Protein AF-A0A3C2BZQ2-F1 (afdb_monomer)

pLDDT: mean 96.04, std 4.94, range [67.25, 98.25]

Foldseek 3Di:
DVPPPDDDDDDDPVPDDDDDDDDFDDQQDWDQDPVRDIDGHDSD

Structure (mmCIF, N/CA/C/O backbone):
data_AF-A0A3C2BZQ2-F1
#
_entry.id   AF-A0A3C2BZQ2-F1
#
loop_
_atom_site.group_PDB
_atom_site.id
_atom_site.type_symbol
_atom_site.label_atom_id
_atom_site.label_alt_id
_atom_site.label_comp_id
_atom_site.label_asym_id
_atom_site.label_entity_id
_atom_site.label_seq_id
_atom_site.pdbx_PDB_ins_code
_atom_site.Cartn_x
_atom_site.Cartn_y
_atom_site.Cartn_z
_atom_site.occupancy
_atom_site.B_iso_or_equiv
_atom_site.auth_seq_id
_atom_site.auth_comp_id
_atom_site.auth_asym_id
_atom_site.auth_atom_id
_atom_site.pdbx_PDB_model_num
ATOM 1 N N . MET A 1 1 ? 10.100 -0.485 -12.233 1.00 67.25 1 MET A N 1
ATOM 2 C CA . MET A 1 1 ? 10.360 0.788 -11.524 1.00 67.25 1 MET A CA 1
ATOM 3 C C . MET A 1 1 ? 11.704 1.404 -11.862 1.00 67.25 1 MET A C 1
ATOM 5 O O . MET A 1 1 ? 11.724 2.579 -12.175 1.00 67.25 1 MET A O 1
ATOM 9 N N . LEU A 1 2 ? 12.808 0.653 -11.824 1.00 91.62 2 LEU A N 1
ATOM 10 C CA . LEU A 1 2 ? 14.137 1.232 -12.066 1.00 91.62 2 LEU A CA 1
ATOM 11 C C . LEU A 1 2 ? 14.449 1.431 -13.555 1.00 91.62 2 LEU A C 1
ATOM 13 O O . LEU A 1 2 ? 14.926 2.489 -13.934 1.00 91.62 2 LEU A O 1
ATOM 17 N N . GLU A 1 3 ? 14.131 0.448 -14.399 1.00 93.62 3 GLU A N 1
ATOM 18 C CA . GLU A 1 3 ? 14.398 0.538 -15.841 1.00 93.62 3 GLU A CA 1
ATOM 19 C C . GLU A 1 3 ? 13.410 1.466 -16.568 1.00 93.62 3 GLU A C 1
ATOM 21 O O . GLU A 1 3 ? 13.820 2.358 -17.299 1.00 93.62 3 GLU A O 1
ATOM 26 N N . LEU A 1 4 ? 12.103 1.294 -16.326 1.00 96.19 4 LEU A N 1
ATOM 27 C CA . LEU A 1 4 ? 11.037 2.055 -17.002 1.00 96.19 4 LEU A CA 1
ATOM 28 C C . LEU A 1 4 ? 10.412 3.168 -16.146 1.00 96.19 4 LEU A C 1
ATOM 30 O O . LEU A 1 4 ? 9.408 3.753 -16.536 1.00 96.19 4 LEU A O 1
ATOM 34 N N . GLY A 1 5 ? 10.908 3.417 -14.932 1.00 96.88 5 GLY A N 1
ATOM 35 C CA . GLY A 1 5 ? 10.321 4.420 -14.030 1.00 96.88 5 GLY A CA 1
ATOM 36 C C . GLY A 1 5 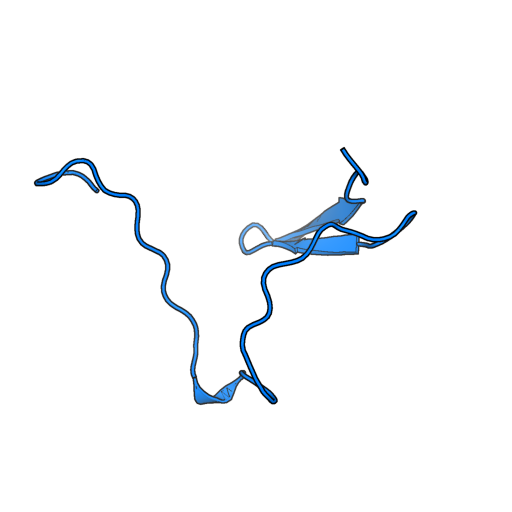? 8.974 4.037 -13.399 1.00 96.88 5 GLY A C 1
ATOM 37 O O . GLY A 1 5 ? 8.537 4.702 -12.469 1.00 96.88 5 GLY A O 1
ATOM 38 N N . GLN A 1 6 ? 8.311 2.963 -13.847 1.00 97.00 6 GLN A N 1
ATOM 39 C CA . GLN A 1 6 ? 6.965 2.607 -13.383 1.00 97.00 6 GLN A CA 1
ATOM 40 C C . GLN A 1 6 ? 6.991 1.735 -12.114 1.00 97.00 6 GLN A C 1
ATOM 42 O O . GLN A 1 6 ? 7.547 0.627 -12.157 1.00 97.00 6 GLN A O 1
ATOM 47 N N . PRO A 1 7 ? 6.412 2.184 -10.985 1.00 97.19 7 PRO A N 1
ATOM 48 C CA . PRO A 1 7 ? 6.239 1.347 -9.804 1.00 97.19 7 PRO A CA 1
ATOM 49 C C . PRO A 1 7 ? 5.310 0.169 -10.094 1.00 97.19 7 PRO A C 1
ATOM 51 O O . PRO A 1 7 ? 4.342 0.289 -10.842 1.00 97.19 7 PRO A O 1
ATOM 54 N N . THR A 1 8 ? 5.607 -0.969 -9.482 1.00 96.25 8 THR A N 1
ATOM 55 C CA . THR A 1 8 ? 4.821 -2.199 -9.601 1.00 96.25 8 THR A CA 1
ATOM 56 C C . THR A 1 8 ? 4.643 -2.806 -8.219 1.00 96.25 8 THR A C 1
ATOM 58 O O . THR A 1 8 ? 5.533 -2.689 -7.376 1.00 96.25 8 THR A O 1
ATOM 61 N N . HIS A 1 9 ? 3.520 -3.481 -7.995 1.00 96.00 9 HIS A N 1
ATOM 62 C CA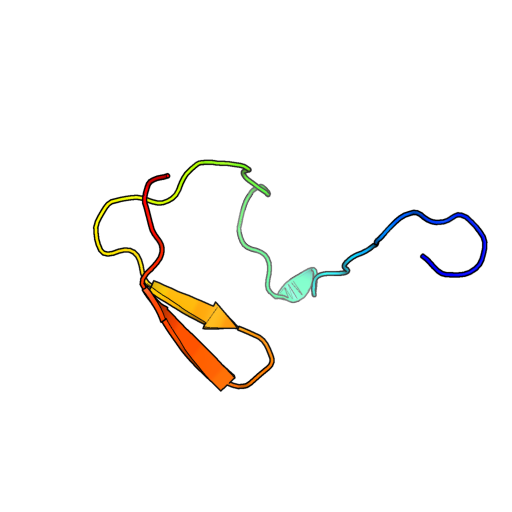 . HIS A 1 9 ? 3.262 -4.241 -6.778 1.00 96.00 9 HIS A CA 1
ATOM 63 C C . HIS A 1 9 ? 2.579 -5.558 -7.141 1.00 96.00 9 HIS A C 1
ATOM 65 O O . HIS A 1 9 ? 1.774 -5.594 -8.071 1.00 96.00 9 HIS A O 1
ATOM 71 N N . CYS A 1 10 ? 2.921 -6.628 -6.430 1.00 96.44 10 CYS A N 1
ATOM 72 C CA . CYS A 1 10 ? 2.416 -7.970 -6.697 1.00 96.44 10 CYS A CA 1
ATOM 73 C C . CYS A 1 10 ? 1.681 -8.489 -5.464 1.00 96.44 10 CYS A C 1
ATOM 75 O O . CYS A 1 10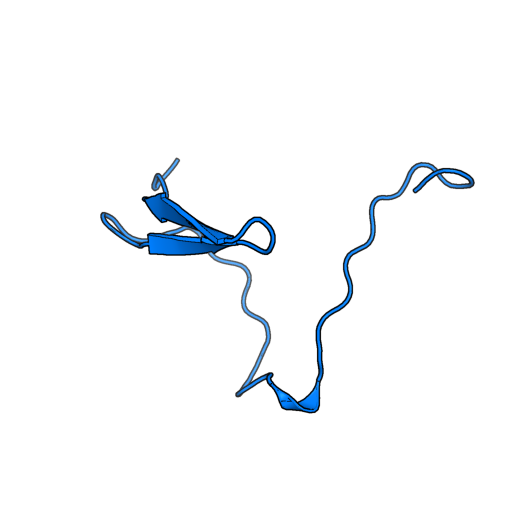 ? 2.147 -8.291 -4.342 1.00 96.44 10 CYS A O 1
ATOM 77 N N . TYR A 1 11 ? 0.570 -9.184 -5.689 1.00 96.75 11 TYR A N 1
ATOM 78 C CA . TYR A 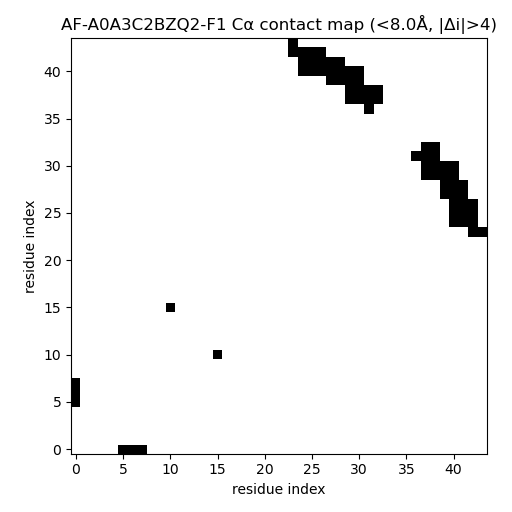1 11 ? -0.236 -9.806 -4.643 1.00 96.75 11 TYR A CA 1
ATOM 79 C C . TYR A 1 11 ? -0.140 -11.332 -4.723 1.00 96.75 11 TYR A C 1
ATOM 81 O O . TYR A 1 11 ? 0.099 -11.892 -5.793 1.00 96.75 11 TYR A O 1
ATOM 89 N N . ASP A 1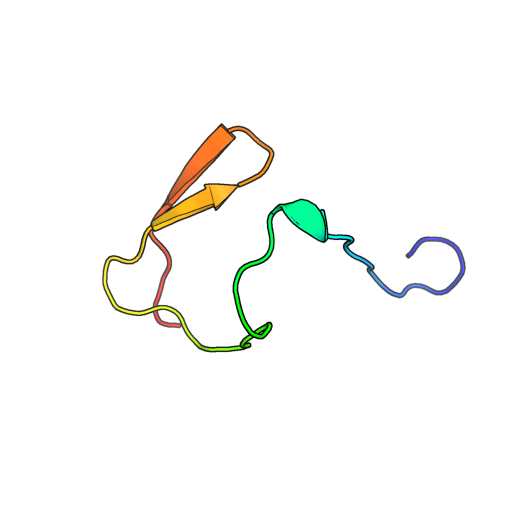 12 ? -0.351 -11.989 -3.586 1.00 97.75 12 ASP A N 1
ATOM 90 C CA . ASP A 1 12 ? -0.523 -13.439 -3.491 1.00 97.75 12 ASP A CA 1
ATOM 91 C C . ASP A 1 12 ? -1.962 -13.798 -3.898 1.00 97.75 12 ASP A C 1
ATOM 93 O O . ASP A 1 12 ? -2.908 -13.463 -3.181 1.00 97.75 12 ASP A O 1
ATOM 97 N N . LEU A 1 13 ? -2.129 -14.420 -5.071 1.00 97.44 13 LEU A N 1
ATOM 98 C CA . LEU A 1 13 ? -3.446 -14.717 -5.646 1.00 97.44 13 LEU A CA 1
ATOM 99 C C . LEU A 1 13 ? -4.267 -15.651 -4.752 1.00 97.44 13 LEU A C 1
ATOM 101 O O . LEU A 1 13 ? -5.473 -15.453 -4.629 1.00 97.44 13 LEU A O 1
ATOM 105 N N . ASP A 1 14 ? -3.621 -16.606 -4.084 1.00 98.12 14 ASP A N 1
ATOM 106 C CA . ASP A 1 14 ? -4.305 -17.581 -3.229 1.00 98.12 14 ASP A CA 1
ATOM 107 C C . ASP A 1 14 ? -4.901 -16.927 -1.970 1.00 98.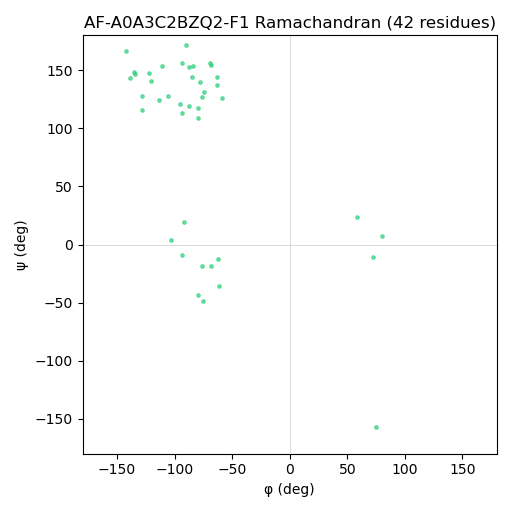12 14 ASP A C 1
ATOM 109 O O . ASP A 1 14 ? -5.792 -17.486 -1.330 1.00 98.12 14 ASP A O 1
ATOM 113 N N . LYS A 1 15 ? -4.434 -15.721 -1.616 1.00 97.12 15 LYS A N 1
ATOM 114 C CA . LYS A 1 15 ? -4.960 -14.925 -0.498 1.00 97.12 15 LYS A CA 1
ATOM 115 C C . LYS A 1 15 ? -6.035 -13.924 -0.911 1.00 97.12 15 LYS A C 1
ATOM 117 O O . LYS A 1 15 ? -6.650 -13.316 -0.035 1.00 97.12 15 LYS A O 1
ATOM 122 N N . LEU A 1 16 ? -6.264 -13.717 -2.208 1.00 96.81 16 LEU A N 1
ATOM 123 C CA . LEU A 1 16 ? -7.305 -12.808 -2.675 1.00 96.81 16 LEU A CA 1
ATOM 124 C C . LEU A 1 16 ? -8.680 -13.466 -2.566 1.00 96.81 16 LEU A C 1
ATOM 126 O O . LEU A 1 16 ? -8.867 -14.647 -2.841 1.00 96.81 16 LEU A O 1
ATOM 130 N N . SER A 1 17 ? -9.665 -12.675 -2.154 1.00 97.44 17 SER A N 1
ATOM 131 C CA . SER A 1 17 ? -11.063 -13.089 -2.070 1.00 97.44 17 SER A CA 1
ATOM 132 C C . SER A 1 17 ? -11.920 -12.062 -2.798 1.00 97.44 17 SER A C 1
ATOM 134 O O . SER A 1 17 ? -11.992 -10.911 -2.373 1.00 97.44 17 SER A O 1
ATOM 136 N N . GLY A 1 18 ? -12.569 -12.480 -3.886 1.00 96.31 18 GLY A N 1
ATOM 137 C CA . GLY A 1 18 ? -13.345 -11.584 -4.748 1.00 96.31 18 GLY A CA 1
ATOM 138 C C . GLY A 1 18 ? -12.477 -10.696 -5.647 1.00 96.31 18 GLY A C 1
ATOM 139 O O . GLY A 1 18 ? -11.331 -11.027 -5.950 1.00 96.31 18 GLY A O 1
ATOM 140 N N . ASP A 1 19 ? -13.053 -9.576 -6.087 1.00 97.25 19 ASP A N 1
ATOM 141 C CA . ASP A 1 19 ? -12.427 -8.648 -7.032 1.00 97.25 19 ASP A CA 1
ATOM 142 C C . ASP A 1 19 ? -11.488 -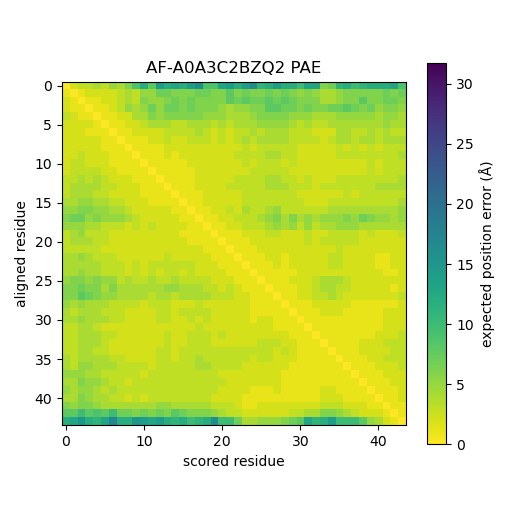7.642 -6.342 1.00 97.25 19 ASP A C 1
ATOM 144 O O . ASP A 1 19 ? -11.686 -7.258 -5.187 1.00 97.25 19 ASP A O 1
ATOM 148 N N . ILE A 1 20 ? -10.493 -7.137 -7.081 1.00 96.25 20 ILE A N 1
ATOM 149 C CA . ILE A 1 20 ? -9.656 -6.016 -6.629 1.00 96.25 20 ILE A CA 1
ATOM 150 C C . ILE A 1 20 ? -10.419 -4.707 -6.851 1.00 96.25 20 ILE A C 1
ATOM 152 O O . ILE A 1 20 ? -10.693 -4.319 -7.987 1.00 96.25 20 ILE A O 1
ATOM 156 N N . VAL A 1 21 ? -10.716 -3.998 -5.760 1.00 97.31 21 VAL A N 1
ATOM 157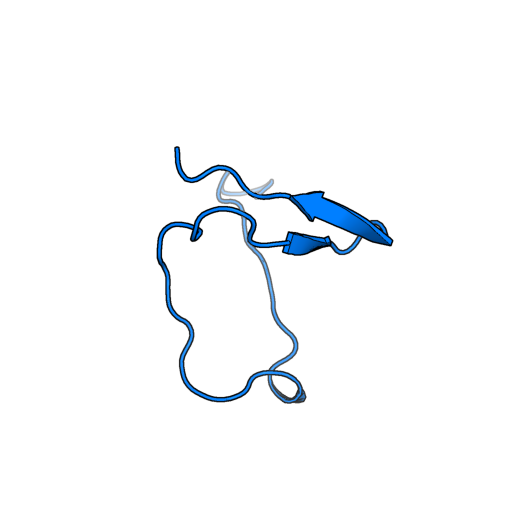 C CA . VAL A 1 21 ? -11.475 -2.741 -5.787 1.00 97.31 21 VAL A CA 1
ATOM 158 C C . VAL A 1 21 ? -10.593 -1.570 -5.369 1.00 97.31 21 VAL A C 1
ATOM 160 O O . VAL A 1 21 ? -10.047 -1.551 -4.267 1.00 97.31 21 VAL A O 1
ATOM 163 N N . VAL A 1 22 ? -10.506 -0.550 -6.227 1.00 97.31 22 VAL A N 1
ATOM 164 C CA . VAL A 1 22 ? -9.869 0.733 -5.899 1.00 97.31 22 VAL A CA 1
ATOM 165 C C . VAL A 1 22 ? -10.940 1.695 -5.397 1.00 97.31 22 VAL A C 1
ATOM 167 O O . VAL A 1 22 ? -11.822 2.104 -6.151 1.00 97.31 22 VAL A O 1
ATOM 170 N N . ARG A 1 23 ? -10.865 2.060 -4.117 1.00 96.56 23 ARG A N 1
ATOM 171 C CA . ARG A 1 23 ? -11.780 3.005 -3.465 1.00 96.56 23 ARG A CA 1
ATOM 172 C C . ARG A 1 23 ? -11.036 3.888 -2.469 1.00 96.56 23 ARG A C 1
ATOM 174 O O . ARG A 1 23 ? -9.916 3.574 -2.075 1.00 96.56 23 ARG A O 1
ATOM 181 N N . ARG A 1 24 ? -11.689 4.965 -2.029 1.00 97.69 24 ARG A N 1
ATOM 182 C CA . ARG A 1 24 ? -11.243 5.730 -0.857 1.00 97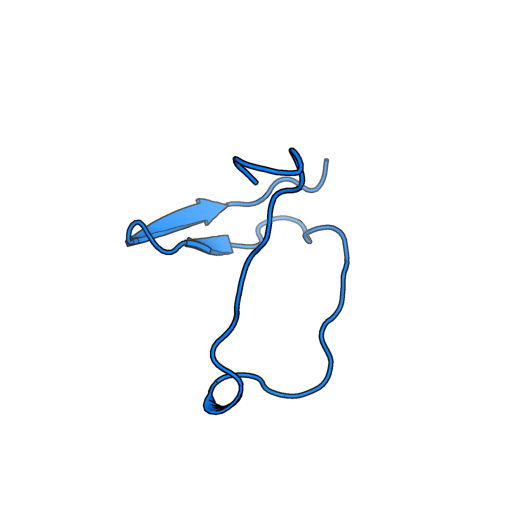.69 24 ARG A CA 1
ATOM 183 C C . ARG A 1 24 ? -11.439 4.919 0.426 1.00 97.69 24 ARG A C 1
ATOM 185 O O . ARG A 1 24 ? -12.282 4.012 0.468 1.00 97.69 24 ARG A O 1
ATOM 192 N N . ALA A 1 25 ? -10.666 5.256 1.454 1.00 97.62 25 ALA A N 1
ATOM 193 C CA . ALA A 1 25 ? -10.859 4.707 2.787 1.00 97.62 25 ALA A CA 1
ATOM 194 C C . ALA A 1 25 ? -12.169 5.218 3.405 1.00 97.62 25 ALA A C 1
ATOM 196 O O . ALA A 1 25 ? -12.668 6.286 3.039 1.00 97.62 25 ALA A O 1
ATOM 197 N N . VAL A 1 26 ? -12.732 4.451 4.335 1.00 97.38 26 VAL A N 1
ATOM 198 C CA . VAL A 1 26 ? -13.825 4.917 5.200 1.00 97.38 26 VAL A CA 1
ATOM 199 C C . VAL A 1 26 ? -13.261 5.459 6.515 1.00 97.38 26 VAL A C 1
ATOM 201 O O . VAL A 1 26 ? -12.159 5.100 6.926 1.00 97.38 26 VAL A O 1
ATOM 204 N N . ALA A 1 27 ? -14.007 6.334 7.192 1.00 97.00 27 ALA A N 1
ATOM 205 C CA . ALA A 1 27 ? -13.544 6.945 8.436 1.00 97.00 27 ALA A CA 1
ATOM 206 C C . ALA A 1 27 ? -13.233 5.883 9.507 1.00 97.00 27 ALA A C 1
ATOM 208 O O . ALA A 1 27 ? -14.084 5.054 9.834 1.00 97.00 27 ALA A O 1
ATOM 209 N N . GLY A 1 28 ? -12.017 5.936 10.058 1.00 96.12 28 GLY A N 1
ATOM 210 C CA . GLY A 1 28 ? -11.542 4.998 11.078 1.00 96.12 28 GLY A CA 1
ATOM 211 C C . GLY A 1 28 ? -11.070 3.643 10.541 1.00 96.12 28 GLY A C 1
ATOM 212 O O . GLY A 1 28 ? -10.782 2.756 11.340 1.00 96.12 28 GLY A O 1
ATOM 213 N N . GLU A 1 29 ? -10.980 3.462 9.221 1.00 97.88 29 GLU A N 1
ATOM 214 C CA . GLU A 1 29 ? -10.433 2.245 8.617 1.00 97.88 29 GLU A CA 1
ATOM 215 C C . GLU A 1 29 ? -8.952 2.064 8.975 1.00 97.88 29 GLU A C 1
ATOM 217 O O . GLU A 1 29 ? -8.174 3.019 8.938 1.00 97.88 29 GLU A O 1
ATOM 222 N N . THR A 1 30 ? -8.546 0.835 9.305 1.00 98.19 30 THR A N 1
ATOM 223 C CA . THR A 1 30 ? -7.146 0.496 9.586 1.00 98.19 30 THR A CA 1
ATOM 224 C C . THR A 1 30 ? -6.645 -0.607 8.664 1.00 98.19 30 THR A C 1
ATOM 226 O O . THR A 1 30 ? -7.401 -1.485 8.248 1.00 98.19 30 THR A O 1
ATOM 229 N N . ILE A 1 31 ? -5.352 -0.557 8.337 1.00 97.75 31 ILE A N 1
ATOM 230 C CA . ILE A 1 31 ? -4.655 -1.634 7.625 1.00 97.75 31 ILE A CA 1
ATOM 231 C C . ILE A 1 31 ? -3.310 -1.932 8.286 1.00 97.75 31 ILE A C 1
ATOM 233 O O . ILE A 1 31 ? -2.622 -1.026 8.763 1.00 97.75 31 ILE A O 1
ATOM 237 N N . THR A 1 32 ? -2.905 -3.199 8.257 1.00 98.19 32 THR A N 1
ATOM 238 C CA . THR A 1 32 ? -1.530 -3.611 8.556 1.00 98.19 32 THR A CA 1
ATOM 239 C C . THR A 1 32 ? -0.767 -3.729 7.245 1.00 98.19 32 THR A C 1
ATOM 241 O O . THR A 1 32 ? -1.152 -4.485 6.354 1.00 98.19 32 THR A O 1
ATOM 244 N N . THR A 1 33 ? 0.306 -2.962 7.099 1.00 97.25 33 THR A N 1
ATOM 245 C CA . THR A 1 33 ? 1.173 -3.014 5.914 1.00 97.25 33 THR A CA 1
ATOM 246 C C . THR A 1 33 ? 2.305 -4.023 6.100 1.00 97.25 33 THR A C 1
ATOM 248 O O . THR A 1 33 ? 2.529 -4.533 7.191 1.00 97.25 33 THR A O 1
ATOM 251 N N . LEU A 1 34 ? 3.060 -4.289 5.030 1.00 97.31 34 LEU A N 1
ATOM 252 C CA . LEU A 1 34 ? 4.136 -5.293 5.006 1.00 97.31 34 LEU A CA 1
ATOM 253 C C . LEU A 1 34 ? 5.301 -5.027 5.980 1.00 97.31 34 LEU A C 1
ATOM 255 O O . LEU A 1 34 ? 6.134 -5.902 6.168 1.00 97.31 34 LEU A O 1
ATOM 259 N N . ASP A 1 35 ? 5.384 -3.828 6.567 1.00 97.88 35 ASP A N 1
ATOM 260 C CA . ASP A 1 35 ? 6.334 -3.481 7.634 1.00 97.88 35 ASP A CA 1
ATOM 261 C C . ASP A 1 35 ? 5.762 -3.712 9.049 1.00 97.88 35 ASP A C 1
ATOM 263 O O . ASP A 1 35 ? 6.256 -3.117 10.007 1.00 97.88 35 ASP A O 1
ATOM 267 N N . ASP A 1 36 ? 4.709 -4.531 9.161 1.00 97.94 36 ASP A N 1
ATOM 268 C CA . ASP A 1 36 ? 4.027 -4.956 10.395 1.00 97.94 36 ASP A CA 1
ATOM 269 C C . ASP A 1 36 ? 3.457 -3.816 11.248 1.00 97.94 36 ASP A C 1
ATOM 271 O O . ASP A 1 36 ? 3.232 -3.940 12.452 1.00 97.94 36 ASP A O 1
ATOM 275 N N . LYS A 1 37 ? 3.191 -2.675 10.618 1.00 98.25 37 LYS A N 1
ATOM 276 C CA . LYS A 1 37 ? 2.634 -1.502 11.285 1.00 98.25 37 LYS A CA 1
ATOM 277 C C . LYS A 1 37 ? 1.172 -1.323 10.927 1.00 98.25 37 LYS A C 1
ATOM 279 O O . LYS A 1 37 ? 0.812 -1.231 9.751 1.00 98.25 37 LYS A O 1
ATOM 284 N N . GLU A 1 38 ? 0.354 -1.199 11.962 1.00 98.25 38 GLU A N 1
ATOM 285 C CA . GLU A 1 38 ? -1.033 -0.775 11.834 1.00 98.25 38 GLU A CA 1
ATOM 286 C C . GLU A 1 38 ? -1.097 0.731 11.557 1.00 98.25 38 GLU A C 1
ATOM 288 O O . GLU A 1 38 ? -0.434 1.535 12.217 1.00 98.25 38 GLU A O 1
ATOM 293 N N . ARG A 1 39 ? -1.874 1.112 10.543 1.00 98.00 39 ARG A N 1
ATOM 294 C CA . ARG A 1 39 ? -2.098 2.504 10.147 1.00 98.00 39 ARG A CA 1
ATOM 295 C C . ARG A 1 39 ? -3.590 2.765 10.044 1.00 98.00 39 ARG A C 1
ATOM 297 O O . ARG A 1 39 ? -4.284 2.050 9.326 1.00 98.00 39 ARG A O 1
ATOM 304 N N . THR A 1 40 ? -4.057 3.810 10.720 1.00 97.81 40 THR A N 1
ATOM 305 C CA . THR A 1 40 ? -5.380 4.394 10.475 1.00 97.81 40 THR A CA 1
ATOM 306 C C . THR A 1 40 ? -5.320 5.225 9.202 1.00 97.81 40 THR A C 1
ATOM 308 O O . THR A 1 40 ? -4.427 6.059 9.047 1.00 97.81 40 THR A O 1
ATOM 311 N N . LEU A 1 41 ? -6.234 4.951 8.278 1.00 97.69 41 LEU A N 1
ATOM 312 C CA . LEU A 1 41 ? -6.321 5.623 6.992 1.00 97.69 41 LEU A CA 1
ATOM 313 C C . LEU A 1 41 ? -7.127 6.916 7.116 1.00 97.69 41 LEU A C 1
ATOM 315 O O . LEU A 1 41 ? -8.105 6.981 7.865 1.00 97.69 41 LEU A O 1
ATOM 319 N N . ASP A 1 42 ? -6.714 7.926 6.355 1.00 96.75 42 ASP A N 1
ATOM 320 C CA . ASP A 1 42 ? -7.498 9.141 6.162 1.00 96.75 42 ASP A CA 1
ATOM 321 C C . ASP A 1 42 ? -8.468 8.964 4.987 1.00 96.75 42 ASP A C 1
ATOM 323 O O . ASP A 1 42 ? -8.230 8.176 4.065 1.00 96.75 42 ASP A O 1
ATOM 327 N N . VAL A 1 43 ? -9.577 9.694 5.035 1.00 95.94 43 VAL A N 1
ATOM 328 C CA . VAL A 1 43 ? -10.543 9.756 3.941 1.00 95.94 43 VAL A CA 1
ATOM 329 C C . VAL A 1 43 ? -10.048 10.642 2.785 1.00 95.94 43 VAL A C 1
ATOM 331 O O . VAL A 1 43 ? -10.567 10.473 1.673 1.00 95.94 43 VAL A O 1
ATOM 334 N N . GLU A 1 44 ? -9.058 11.526 3.019 1.00 83.94 44 GLU A N 1
ATOM 335 C CA . GLU A 1 44 ? -8.407 12.425 2.044 1.00 83.94 44 GLU A CA 1
ATOM 336 C C . GLU A 1 44 ? -6.894 12.648 2.255 1.00 83.94 44 GLU A C 1
ATOM 338 O O . GLU A 1 44 ? -6.434 12.910 3.388 1.00 83.94 44 GLU A O 1
#

Solvent-accessible surface area (backbone atoms only — not comparable to full-atom values): 3206 Å² total; per-residue (Å²): 66,86,90,78,66,47,82,81,86,86,79,66,70,92,78,59,75,84,78,93,78,92,74,76,52,53,86,81,37,70,49,72,47,100,84,77,45,78,42,76,45,62,65,121

Mean predicted aligned error: 3.1 Å

Sequence (44 aa):
MLELGQPTHCYDLDKLSGDIVVRRAVAGETITTLDDKERTLDVE

Radius of gyration: 13.67 Å; Cα contacts (8 Å, |Δi|>4): 34; chains: 1; bounding box: 28×30×29 Å

Secondary structure (DSSP, 8-state):
-TTTS-------GGG--S-----PPPTT-EEE-TTS-EEEPP--